Protein AF-X1IX66-F1 (afdb_monomer)

Organism: NCBI:txid412755

Solvent-accessible surface area (backbone atoms only — not comparable to full-atom values): 3995 Å² total; per-residue (Å²): 132,53,72,69,57,52,21,49,52,35,16,51,23,40,60,69,63,36,51,70,58,36,53,52,51,52,52,47,40,60,73,70,68,51,65,60,68,54,45,43,59,59,5,50,49,43,9,55,48,52,41,51,52,33,39,74,72,64,79,38,52,72,70,55,50,52,47,41,54,49,55,75,72,109

InterPro domains:
  IPR003759 Cobalamin (vitamin B12)-binding module, cap domain [PF02607] (8-73)
  IPR003759 Cobalamin (vitamin B12)-binding module, cap domain [PS51337] (1-74)
  IPR003759 Cobalamin (vitamin B12)-binding module, cap domain [SM01018] (4-74)
  IPR036594 Methionine synthase domain [G3DSA:1.10.1240.10] (2-74)
  IPR036594 Methionine synthase domain [SSF47644] (3-73)

pLDDT: mean 95.35, std 4.22, range [63.47, 97.88]

Sequence (74 aa):
MTQEQFFKEISDAIVNLEKEKAIELAHKAVNENMNLLEVIEKGFGDGIRRIGDLWEEGEFFLPELMLGGTIMQE

Nearest PDB structures (foldseek):
  3ezx-assembly1_A  TM=9.337E-01  e=5.207E-04  Methanosarcina barkeri
  7xcn-assembly1_Q  TM=9.370E-01  e=1.144E-03  Methanosarcina barkeri MS
  8j2w-assembly1_A  TM=8.491E-01  e=2.253E-02  Saccharothrix syringae
  8j2w-assembly1_B  TM=8.510E-01  e=2.521E-02  Saccharothrix syringae
  8j2x-assembly1_A  TM=8.595E-01  e=6.936E-02  Saccharothrix syringae

Structure (mmCIF, N/CA/C/O backbone):
data_AF-X1IX66-F1
#
_entry.id   AF-X1IX66-F1
#
loop_
_atom_site.group_PDB
_atom_site.id
_atom_site.type_symbol
_atom_site.label_atom_id
_atom_site.label_alt_id
_atom_site.label_comp_id
_atom_site.label_asym_id
_atom_site.label_entity_id
_atom_site.label_seq_id
_atom_site.pdbx_PDB_ins_code
_atom_site.Cartn_x
_atom_site.Cartn_y
_atom_site.Cartn_z
_atom_site.occupancy
_atom_site.B_iso_or_equiv
_atom_site.auth_seq_id
_atom_site.auth_comp_id
_atom_site.auth_asym_id
_atom_site.auth_atom_id
_atom_site.pdbx_PDB_model_num
ATOM 1 N N . MET A 1 1 ? -17.516 4.518 1.374 1.00 63.47 1 MET A N 1
ATOM 2 C CA . MET A 1 1 ? -16.491 3.698 0.700 1.00 63.47 1 MET A CA 1
ATOM 3 C C . MET A 1 1 ? -16.816 2.246 0.972 1.00 63.47 1 MET A C 1
ATOM 5 O O . MET A 1 1 ? -17.215 1.955 2.094 1.00 63.47 1 MET A O 1
ATOM 9 N N . THR A 1 2 ? -16.740 1.363 -0.019 1.00 88.31 2 THR A N 1
ATOM 10 C CA . THR A 1 2 ? -16.876 -0.080 0.239 1.00 88.31 2 THR A CA 1
ATOM 11 C C . THR A 1 2 ? -15.566 -0.631 0.815 1.00 88.31 2 THR A C 1
ATOM 13 O O . THR A 1 2 ? -14.511 -0.028 0.619 1.00 88.31 2 THR A O 1
ATOM 16 N N . GLN A 1 3 ? -15.607 -1.769 1.518 1.00 86.88 3 GLN A N 1
ATOM 17 C CA . GLN A 1 3 ? -14.385 -2.421 2.023 1.00 86.88 3 GLN A CA 1
ATOM 18 C C . GLN A 1 3 ? -13.397 -2.735 0.892 1.00 86.88 3 GLN A C 1
ATOM 20 O O . GLN A 1 3 ? -12.200 -2.526 1.030 1.00 86.88 3 GLN A O 1
ATOM 25 N N . GLU A 1 4 ? -13.914 -3.157 -0.258 1.00 90.81 4 GLU A N 1
ATOM 26 C CA . GLU A 1 4 ? -13.119 -3.473 -1.443 1.00 90.81 4 GLU A CA 1
ATOM 27 C C . GLU A 1 4 ? -12.386 -2.242 -2.003 1.00 90.81 4 GLU A C 1
ATOM 29 O O . GLU A 1 4 ? -11.211 -2.318 -2.352 1.00 90.81 4 GLU A O 1
ATOM 34 N N . GLN A 1 5 ? -13.042 -1.074 -2.008 1.00 93.69 5 GLN A N 1
ATOM 35 C CA . GLN A 1 5 ? -12.403 0.191 -2.385 1.00 93.69 5 GLN A CA 1
ATOM 36 C C . GLN A 1 5 ? -11.303 0.597 -1.400 1.00 93.69 5 GLN A C 1
ATOM 38 O O . GLN A 1 5 ? -10.270 1.099 -1.828 1.00 93.69 5 GLN A O 1
ATOM 43 N N . PHE A 1 6 ? -11.506 0.361 -0.102 1.00 95.56 6 PHE A N 1
ATOM 44 C CA . PHE A 1 6 ? -10.507 0.653 0.927 1.00 95.56 6 PHE A CA 1
ATOM 45 C C . PHE A 1 6 ? -9.270 -0.242 0.803 1.00 95.56 6 PHE A C 1
ATOM 47 O O . PHE A 1 6 ? -8.148 0.251 0.855 1.00 95.56 6 PHE A O 1
ATOM 54 N N . PHE A 1 7 ? -9.456 -1.541 0.559 1.00 96.44 7 PHE A N 1
ATOM 55 C CA . PHE A 1 7 ? -8.340 -2.457 0.316 1.00 96.44 7 PHE A CA 1
ATOM 56 C C . PHE A 1 7 ? -7.557 -2.083 -0.941 1.00 96.44 7 PHE A C 1
ATOM 58 O O . PHE A 1 7 ? -6.328 -2.057 -0.910 1.00 96.44 7 PHE A O 1
ATOM 65 N N . LYS A 1 8 ? -8.259 -1.710 -2.017 1.00 96.88 8 LYS A N 1
ATOM 66 C CA . LYS A 1 8 ? -7.614 -1.210 -3.232 1.00 96.88 8 LYS A CA 1
ATOM 67 C C . LYS A 1 8 ? -6.793 0.051 -2.960 1.00 96.88 8 LYS A C 1
ATOM 69 O O . LYS A 1 8 ? -5.680 0.162 -3.455 1.00 96.88 8 LYS A O 1
ATOM 74 N N . GLU A 1 9 ? -7.319 0.981 -2.168 1.00 97.50 9 GLU A N 1
ATOM 75 C CA . GLU A 1 9 ? -6.613 2.216 -1.821 1.00 97.50 9 GLU A CA 1
ATOM 76 C C . GLU A 1 9 ? -5.329 1.948 -1.023 1.00 97.50 9 GLU A C 1
ATOM 78 O O . GLU A 1 9 ? -4.304 2.567 -1.300 1.00 97.50 9 GLU A O 1
ATOM 83 N N . ILE A 1 10 ? -5.359 0.984 -0.095 1.00 97.06 10 ILE A N 1
ATOM 84 C CA . ILE A 1 10 ? -4.164 0.521 0.626 1.00 97.06 10 ILE A CA 1
ATOM 85 C C . ILE A 1 10 ? -3.151 -0.092 -0.342 1.00 97.06 10 ILE A C 1
ATOM 87 O O . ILE A 1 10 ? -1.982 0.285 -0.325 1.00 97.06 10 ILE A O 1
ATOM 91 N N . SER A 1 11 ? -3.594 -1.028 -1.184 1.00 97.69 11 SER A N 1
ATOM 92 C CA . SER A 1 11 ? -2.729 -1.699 -2.159 1.00 97.69 11 SER A CA 1
ATOM 93 C C . SER A 1 11 ? -2.058 -0.686 -3.092 1.00 97.69 11 SER A C 1
ATOM 95 O O . SER A 1 11 ? -0.843 -0.719 -3.282 1.00 97.69 11 SER A O 1
ATOM 97 N N . ASP A 1 12 ? -2.826 0.280 -3.602 1.00 97.88 12 ASP A N 1
ATOM 98 C CA . ASP A 1 12 ? -2.314 1.350 -4.456 1.00 97.88 12 ASP A CA 1
ATOM 99 C C . ASP A 1 1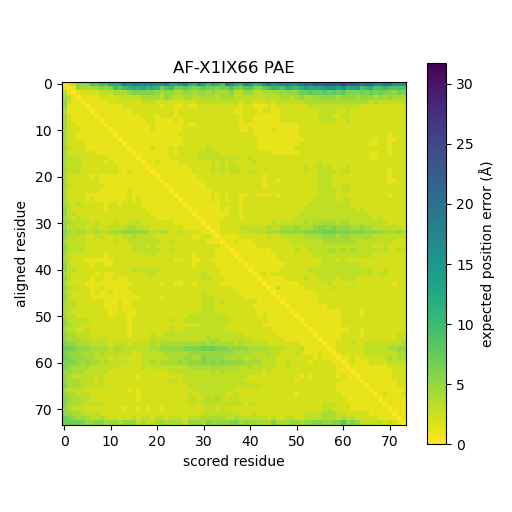2 ? -1.328 2.264 -3.708 1.00 97.88 12 ASP A C 1
ATOM 101 O O . ASP A 1 12 ? -0.312 2.644 -4.284 1.00 97.88 12 ASP A O 1
ATOM 105 N N . ALA A 1 13 ? -1.567 2.584 -2.430 1.00 97.75 13 ALA A N 1
ATOM 106 C CA . ALA A 1 13 ? -0.628 3.372 -1.627 1.00 97.75 13 ALA A CA 1
ATOM 107 C C . ALA A 1 13 ? 0.724 2.657 -1.452 1.00 97.75 13 ALA A C 1
ATOM 109 O O . ALA A 1 13 ? 1.771 3.296 -1.543 1.00 97.75 13 ALA A O 1
ATOM 110 N N . ILE A 1 14 ? 0.715 1.334 -1.258 1.00 97.12 14 ILE A N 1
ATOM 111 C CA . ILE A 1 14 ? 1.940 0.527 -1.171 1.00 97.12 14 ILE A CA 1
ATOM 112 C C . ILE A 1 14 ? 2.682 0.522 -2.507 1.00 97.12 14 ILE A C 1
ATOM 114 O O . ILE A 1 14 ? 3.862 0.863 -2.542 1.00 97.12 14 ILE A O 1
ATOM 118 N N . VAL A 1 15 ? 1.996 0.205 -3.609 1.00 97.06 15 VAL A N 1
ATOM 119 C CA . VAL A 1 15 ? 2.607 0.139 -4.950 1.00 97.06 15 VAL A CA 1
ATOM 120 C C . VAL A 1 15 ? 3.162 1.491 -5.393 1.00 97.06 15 VAL A C 1
ATOM 122 O O . VAL A 1 15 ? 4.236 1.549 -5.979 1.00 97.06 15 V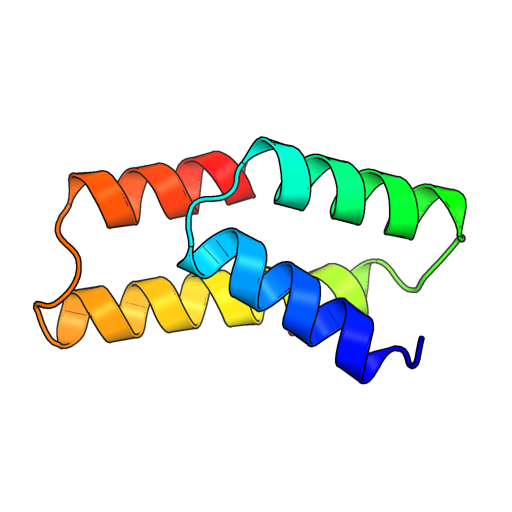AL A O 1
ATOM 125 N N . ASN A 1 16 ? 2.478 2.587 -5.068 1.00 97.00 16 ASN A N 1
ATOM 126 C CA . ASN A 1 16 ? 2.945 3.940 -5.373 1.00 97.00 16 ASN A CA 1
ATOM 127 C C . ASN A 1 16 ? 3.994 4.462 -4.375 1.00 97.00 16 ASN A C 1
ATOM 129 O O . ASN A 1 16 ? 4.422 5.610 -4.492 1.00 97.00 16 ASN A O 1
ATOM 133 N N . LEU A 1 17 ? 4.403 3.644 -3.396 1.00 96.31 17 LEU A N 1
ATOM 134 C CA . LEU A 1 17 ? 5.377 3.985 -2.355 1.00 96.31 17 LEU A CA 1
ATOM 135 C C . LEU A 1 17 ? 4.954 5.222 -1.529 1.00 96.31 17 LEU A C 1
ATOM 137 O O . LEU A 1 17 ? 5.783 5.963 -0.996 1.00 96.31 17 LEU A O 1
ATOM 141 N N . GLU A 1 18 ? 3.642 5.434 -1.385 1.00 97.62 18 GLU A N 1
ATOM 142 C CA . GLU A 1 18 ? 3.014 6.527 -0.634 1.00 97.62 18 GLU A CA 1
ATOM 143 C C . GLU A 1 18 ? 2.979 6.196 0.867 1.00 97.62 18 GLU A C 1
ATOM 145 O O . GLU A 1 18 ? 1.925 5.940 1.453 1.00 97.62 18 GLU A O 1
ATOM 150 N N . LYS A 1 19 ? 4.154 6.201 1.505 1.00 95.88 19 LYS A N 1
ATOM 151 C CA . LYS A 1 19 ? 4.337 5.821 2.915 1.00 95.88 19 LYS A CA 1
ATOM 152 C C . LYS A 1 19 ? 3.339 6.482 3.875 1.00 95.88 19 LYS A C 1
ATOM 154 O O . LYS A 1 19 ? 2.678 5.793 4.645 1.00 95.88 19 LYS A O 1
ATOM 159 N N . GLU A 1 20 ? 3.237 7.810 3.843 1.00 97.00 20 GLU A N 1
ATOM 160 C CA . GLU A 1 20 ? 2.381 8.568 4.772 1.00 97.00 20 GLU A CA 1
ATOM 161 C C . GLU A 1 20 ? 0.913 8.147 4.642 1.00 97.00 20 GLU A C 1
ATOM 163 O O . GLU A 1 20 ? 0.242 7.893 5.639 1.00 97.00 20 GLU A O 1
ATOM 168 N N . LYS A 1 21 ? 0.447 7.956 3.407 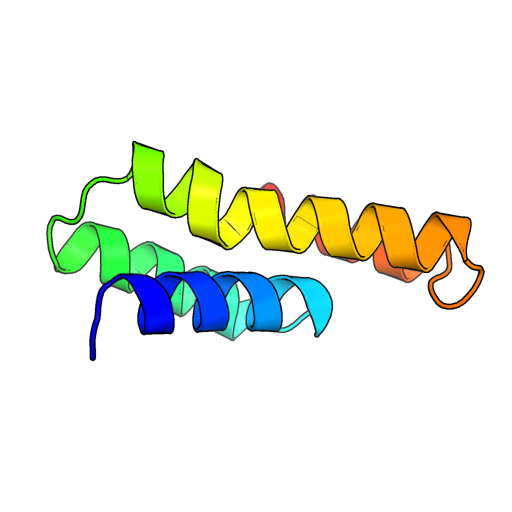1.00 97.56 21 LYS A N 1
ATOM 169 C CA . LYS A 1 21 ? -0.917 7.518 3.116 1.00 97.56 21 LYS A CA 1
ATOM 170 C C . LYS A 1 21 ? -1.172 6.078 3.557 1.00 97.56 21 LYS A C 1
ATOM 172 O O . LYS A 1 21 ? -2.238 5.789 4.092 1.00 97.56 21 LYS A O 1
ATOM 177 N N . ALA A 1 22 ? -0.212 5.173 3.363 1.00 97.12 22 ALA A N 1
ATOM 178 C CA . ALA A 1 22 ? -0.324 3.795 3.838 1.00 97.12 22 ALA A CA 1
ATOM 179 C C . ALA A 1 22 ? -0.497 3.744 5.371 1.00 97.12 22 ALA A C 1
ATOM 181 O O . ALA A 1 22 ? -1.378 3.039 5.870 1.00 97.12 22 ALA A O 1
ATOM 182 N N . ILE A 1 23 ? 0.265 4.564 6.102 1.00 96.75 23 ILE A N 1
ATOM 183 C CA . ILE A 1 23 ? 0.169 4.705 7.564 1.00 96.75 23 ILE A CA 1
ATOM 184 C C . ILE A 1 23 ? -1.177 5.326 7.974 1.00 96.75 23 ILE A C 1
ATOM 186 O O . ILE A 1 23 ? -1.845 4.827 8.883 1.00 96.75 23 ILE A O 1
ATOM 190 N N . GLU A 1 24 ? -1.632 6.377 7.288 1.00 97.50 24 GLU A N 1
ATOM 191 C CA . GLU A 1 24 ? -2.949 6.980 7.533 1.00 97.50 24 GLU A CA 1
ATOM 192 C C . GLU A 1 24 ? -4.092 5.972 7.346 1.00 97.50 24 GLU A C 1
ATOM 194 O O . GLU A 1 24 ? -5.003 5.899 8.177 1.00 97.50 24 GLU A O 1
ATOM 199 N N . LEU A 1 25 ? -4.035 5.156 6.290 1.00 97.00 25 LEU A N 1
ATOM 200 C CA . LEU A 1 25 ? -5.020 4.108 6.025 1.00 97.00 25 LEU A CA 1
ATOM 201 C C . LEU A 1 25 ? -4.964 2.999 7.084 1.00 97.00 25 LEU A C 1
ATOM 203 O O . LEU A 1 25 ? -6.018 2.549 7.536 1.00 97.00 25 LEU A O 1
ATOM 207 N N . ALA A 1 26 ? -3.774 2.604 7.548 1.00 96.19 26 ALA A N 1
ATOM 208 C CA . ALA A 1 26 ? -3.630 1.662 8.660 1.00 96.19 26 ALA A CA 1
ATOM 209 C C . ALA A 1 26 ? -4.302 2.196 9.936 1.00 96.19 26 ALA A C 1
ATOM 211 O O . ALA A 1 26 ? -5.133 1.516 10.544 1.00 96.19 26 ALA A O 1
ATOM 212 N N . HIS A 1 27 ? -4.015 3.446 10.313 1.00 96.44 27 HIS A N 1
ATOM 213 C CA . HIS A 1 27 ? -4.648 4.085 11.466 1.00 96.44 27 HIS A CA 1
ATOM 214 C C . HIS A 1 27 ? -6.161 4.201 11.304 1.00 96.44 27 HIS A C 1
ATOM 216 O O . HIS A 1 27 ? -6.903 3.96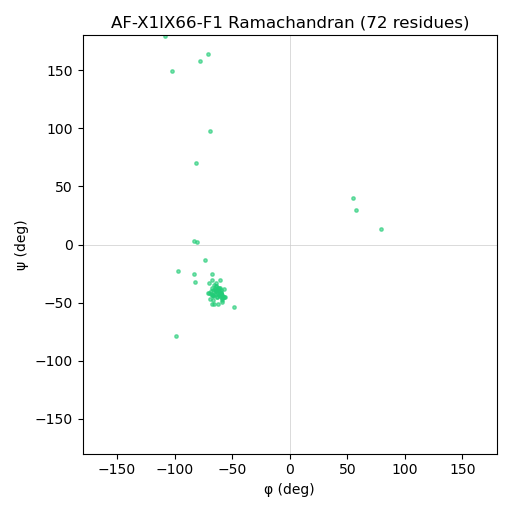3 12.258 1.00 96.44 27 HIS A O 1
ATOM 222 N N . LYS A 1 28 ? -6.641 4.526 10.102 1.00 96.25 28 LYS A N 1
ATOM 223 C CA . LYS A 1 28 ? -8.072 4.578 9.805 1.00 96.25 28 LYS A CA 1
ATOM 224 C C . LYS A 1 28 ? -8.738 3.216 9.992 1.00 96.25 28 LYS A C 1
ATOM 226 O O . LYS A 1 28 ? -9.781 3.156 10.636 1.00 96.25 28 LYS A O 1
ATOM 231 N N . ALA A 1 29 ? -8.117 2.133 9.527 1.00 95.75 29 ALA A N 1
ATOM 232 C CA . ALA A 1 29 ? -8.631 0.777 9.719 1.00 95.75 29 ALA A CA 1
ATOM 233 C C . ALA A 1 29 ? -8.767 0.405 11.205 1.00 95.75 29 ALA A C 1
ATOM 235 O O . ALA A 1 29 ? -9.767 -0.193 11.608 1.00 95.75 29 ALA A O 1
ATOM 236 N N . VAL A 1 30 ? -7.783 0.796 12.024 1.00 95.69 30 VAL A N 1
ATOM 237 C CA . VAL A 1 30 ? -7.808 0.601 13.482 1.00 95.69 30 VAL A CA 1
ATOM 238 C C . VAL A 1 30 ? -8.908 1.446 14.131 1.00 95.69 30 VAL A C 1
ATOM 240 O O . VAL A 1 30 ? -9.698 0.926 14.918 1.00 95.69 30 VAL A O 1
ATOM 243 N N . ASN A 1 31 ? -9.003 2.729 13.779 1.00 96.88 31 ASN A N 1
ATOM 244 C CA . ASN A 1 31 ? -9.980 3.660 14.350 1.00 96.88 31 ASN A CA 1
ATOM 245 C C . ASN A 1 31 ? -11.428 3.305 13.985 1.00 96.88 31 ASN A C 1
ATOM 247 O O . ASN A 1 31 ? -12.332 3.481 14.800 1.00 96.88 31 ASN A O 1
ATOM 251 N N . GLU A 1 32 ? -11.653 2.790 12.776 1.00 94.50 32 GLU A N 1
ATOM 252 C CA . GLU A 1 32 ? -12.964 2.327 12.306 1.00 94.50 32 GLU A CA 1
ATOM 253 C C . GLU A 1 32 ? -13.285 0.889 12.756 1.00 94.50 32 GLU A C 1
ATOM 255 O O . GLU A 1 32 ? -14.350 0.364 12.430 1.00 94.50 32 GLU A O 1
ATOM 260 N N . ASN A 1 33 ? -12.400 0.267 13.547 1.00 93.62 33 ASN A N 1
ATOM 261 C CA . ASN A 1 33 ? -12.560 -1.074 14.110 1.00 93.62 33 ASN A CA 1
ATOM 262 C C . ASN A 1 33 ? -12.839 -2.139 13.029 1.00 93.62 33 ASN A C 1
ATOM 264 O O . ASN A 1 33 ? -13.694 -3.016 13.178 1.00 93.62 33 ASN A O 1
ATOM 268 N N . MET A 1 34 ? -12.137 -2.017 11.898 1.00 94.06 34 MET A N 1
ATOM 269 C CA . MET A 1 34 ? -12.234 -2.946 10.776 1.00 94.06 34 MET A CA 1
ATOM 270 C C . MET A 1 34 ? -11.602 -4.299 11.125 1.00 94.06 34 MET A C 1
ATOM 272 O O . MET A 1 34 ? -10.811 -4.427 12.061 1.00 94.06 34 MET A O 1
ATOM 276 N N . ASN A 1 35 ? -11.903 -5.326 10.328 1.00 95.38 35 ASN A N 1
ATOM 277 C CA . ASN A 1 35 ? -11.208 -6.603 10.436 1.00 95.38 35 ASN A CA 1
ATOM 278 C C . ASN A 1 35 ? -9.751 -6.449 9.966 1.00 95.38 35 ASN A C 1
ATOM 280 O O . ASN A 1 35 ? -9.468 -6.485 8.769 1.00 95.38 35 ASN A O 1
ATOM 284 N N . LEU A 1 36 ? -8.831 -6.278 10.916 1.00 94.88 36 LEU A N 1
ATOM 285 C CA . LEU A 1 36 ? -7.416 -6.027 10.632 1.00 94.88 36 LEU A CA 1
ATOM 286 C C . LEU A 1 36 ? -6.751 -7.160 9.844 1.00 94.88 36 LEU A C 1
ATOM 288 O O . LEU A 1 36 ? -5.865 -6.892 9.039 1.00 94.88 36 LEU A O 1
ATOM 292 N N . LEU A 1 37 ? -7.199 -8.407 10.023 1.00 95.50 37 LEU A N 1
ATOM 293 C CA . LEU A 1 37 ? -6.679 -9.531 9.248 1.00 95.50 37 LEU A CA 1
ATOM 294 C C . LEU A 1 37 ? -6.997 -9.353 7.759 1.00 95.50 37 LEU A C 1
ATOM 296 O O . LEU A 1 37 ? -6.113 -9.493 6.922 1.00 95.50 37 LEU A O 1
ATOM 300 N N . GLU A 1 38 ? -8.231 -8.962 7.431 1.00 95.75 38 GLU A N 1
ATOM 301 C CA . GLU A 1 38 ? -8.616 -8.693 6.042 1.00 95.75 38 GLU A CA 1
ATOM 302 C C . GLU A 1 38 ? -7.905 -7.467 5.472 1.00 95.75 38 GLU A C 1
ATOM 304 O O . GLU A 1 38 ? -7.514 -7.479 4.310 1.00 95.75 38 GLU A O 1
ATOM 309 N N . VAL A 1 39 ? -7.706 -6.424 6.280 1.00 96.44 39 VAL A N 1
ATOM 310 C CA . VAL A 1 39 ? -6.967 -5.216 5.881 1.00 96.44 39 VAL A CA 1
ATOM 311 C C . VAL A 1 39 ? -5.527 -5.565 5.498 1.00 96.44 39 VAL A C 1
ATOM 313 O O . VAL A 1 39 ? -5.037 -5.114 4.461 1.00 96.44 39 VAL A O 1
ATOM 316 N N . ILE A 1 40 ? -4.868 -6.407 6.298 1.00 95.88 40 ILE A N 1
ATOM 317 C CA . ILE A 1 40 ? -3.516 -6.891 6.016 1.00 95.88 40 ILE A CA 1
ATOM 318 C C . ILE A 1 40 ? -3.520 -7.796 4.783 1.00 95.88 40 ILE A C 1
ATOM 320 O O . ILE A 1 40 ? -2.738 -7.564 3.873 1.00 95.88 40 ILE A O 1
ATOM 324 N N . GLU A 1 41 ? -4.385 -8.807 4.708 1.00 95.19 41 GLU A N 1
ATOM 325 C CA . GLU A 1 41 ? -4.340 -9.798 3.624 1.00 95.19 41 GLU A CA 1
ATOM 326 C C . GLU A 1 41 ? -4.777 -9.245 2.263 1.00 95.19 41 GLU A C 1
ATOM 328 O O . GLU A 1 41 ? -4.167 -9.580 1.244 1.00 95.19 41 GLU A O 1
ATOM 333 N N . LYS A 1 42 ? -5.840 -8.432 2.241 1.00 95.75 42 LYS A N 1
ATOM 334 C CA . LYS A 1 42 ? -6.487 -7.940 1.014 1.00 95.75 42 LYS A CA 1
ATOM 335 C C . LYS A 1 42 ? -6.017 -6.545 0.606 1.00 95.75 42 LYS A C 1
ATOM 337 O O . LYS A 1 42 ? -6.162 -6.196 -0.558 1.00 95.75 42 LYS A O 1
ATOM 342 N N . GLY A 1 43 ? -5.495 -5.750 1.541 1.00 96.31 43 GLY A N 1
ATOM 343 C CA . GLY A 1 43 ? -4.936 -4.425 1.267 1.00 96.31 43 GLY A CA 1
ATOM 344 C C . GLY A 1 43 ? -3.416 -4.467 1.149 1.00 96.31 43 GLY A C 1
ATOM 345 O O . GLY A 1 43 ? -2.863 -4.467 0.053 1.00 96.31 43 GLY A O 1
ATOM 346 N N . PHE A 1 44 ? -2.733 -4.523 2.292 1.00 96.56 44 PHE A N 1
ATOM 347 C CA . PHE A 1 44 ? -1.269 -4.417 2.356 1.00 96.56 44 PHE A CA 1
ATOM 348 C C . PHE A 1 44 ? -0.549 -5.586 1.666 1.00 96.56 44 PHE A C 1
ATOM 350 O O . PHE A 1 44 ? 0.409 -5.397 0.919 1.00 96.56 44 PHE A O 1
ATOM 357 N N . GLY A 1 45 ? -1.048 -6.802 1.881 1.00 96.94 45 GLY A N 1
ATOM 358 C CA . GLY A 1 45 ? -0.528 -8.037 1.308 1.00 96.94 45 GLY A CA 1
ATOM 359 C C . GLY A 1 45 ? -0.723 -8.126 -0.204 1.00 96.94 45 GLY A C 1
ATOM 360 O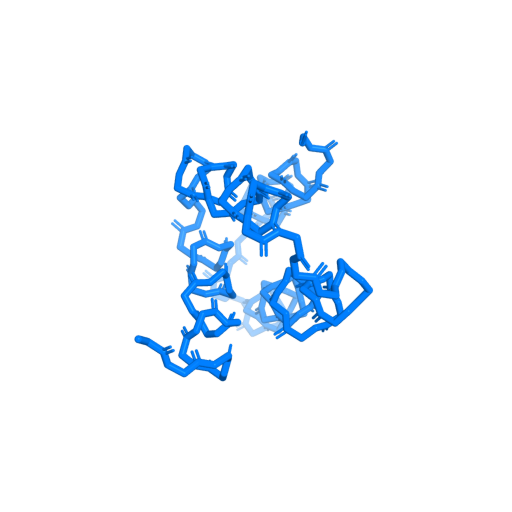 O . GLY A 1 45 ? 0.101 -8.729 -0.884 1.00 96.94 45 GLY A O 1
ATOM 361 N N . ASP A 1 46 ? -1.777 -7.511 -0.739 1.00 97.44 46 ASP A N 1
ATOM 362 C CA . ASP A 1 46 ? -1.949 -7.348 -2.184 1.00 97.44 46 ASP A CA 1
ATOM 363 C C . ASP A 1 46 ? -0.921 -6.353 -2.744 1.00 97.44 46 ASP A C 1
ATOM 365 O O . ASP A 1 46 ? -0.212 -6.665 -3.699 1.00 97.44 46 ASP A O 1
ATOM 369 N N . GLY A 1 47 ? -0.751 -5.205 -2.079 1.00 96.81 47 GLY A N 1
ATOM 370 C CA . GLY A 1 47 ? 0.221 -4.187 -2.477 1.00 96.81 47 GLY A CA 1
ATOM 371 C C . GLY A 1 47 ? 1.658 -4.711 -2.550 1.00 96.81 47 GLY A C 1
ATOM 372 O O . GLY A 1 47 ? 2.349 -4.477 -3.540 1.00 96.81 47 GLY A O 1
ATOM 373 N N . ILE A 1 48 ? 2.110 -5.475 -1.547 1.00 95.94 48 ILE A N 1
ATOM 374 C CA . ILE A 1 48 ? 3.481 -6.012 -1.544 1.00 95.94 48 ILE A CA 1
ATOM 375 C C . ILE A 1 48 ? 3.693 -7.101 -2.606 1.00 95.94 48 ILE A C 1
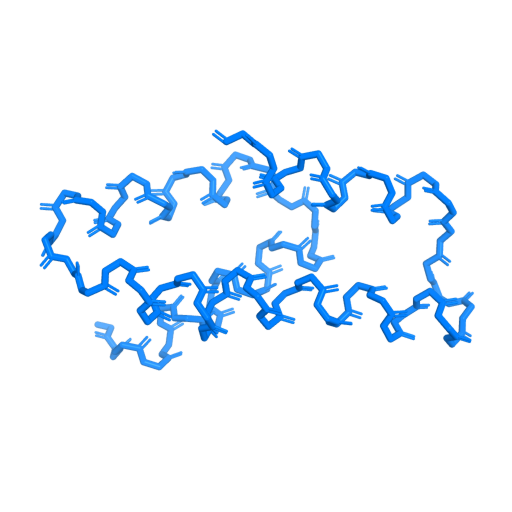ATOM 377 O O . ILE A 1 48 ? 4.779 -7.186 -3.176 1.00 95.94 48 ILE A O 1
ATOM 381 N N . ARG A 1 49 ? 2.667 -7.911 -2.916 1.00 97.06 49 ARG A N 1
ATOM 382 C CA . ARG A 1 49 ? 2.744 -8.885 -4.019 1.00 97.06 49 ARG A CA 1
ATOM 383 C C . ARG A 1 49 ? 2.919 -8.173 -5.351 1.00 97.06 49 ARG A C 1
ATOM 385 O O . ARG A 1 49 ? 3.827 -8.522 -6.088 1.00 97.06 49 ARG A O 1
ATOM 392 N N . ARG A 1 50 ? 2.141 -7.114 -5.589 1.00 97.12 50 ARG A N 1
ATOM 393 C CA . ARG A 1 50 ? 2.250 -6.290 -6.801 1.00 97.12 50 ARG A CA 1
ATOM 394 C C . ARG A 1 50 ? 3.630 -5.644 -6.948 1.00 97.12 50 ARG A C 1
ATOM 396 O O . ARG A 1 50 ? 4.142 -5.575 -8.055 1.00 97.12 50 ARG A O 1
ATOM 403 N N . ILE A 1 51 ? 4.256 -5.200 -5.853 1.00 96.56 51 ILE A N 1
ATOM 404 C CA . ILE A 1 51 ? 5.658 -4.739 -5.880 1.00 96.56 51 ILE A CA 1
ATOM 405 C C . ILE A 1 51 ? 6.604 -5.868 -6.314 1.00 96.56 51 ILE A C 1
ATOM 407 O O . ILE A 1 51 ? 7.519 -5.628 -7.098 1.00 96.56 51 ILE A O 1
ATOM 411 N N . GLY A 1 52 ? 6.389 -7.086 -5.808 1.00 96.06 52 GLY A N 1
ATOM 412 C CA . GLY A 1 52 ? 7.136 -8.273 -6.226 1.00 96.06 52 GLY A CA 1
ATOM 413 C C . GLY A 1 52 ? 6.988 -8.552 -7.721 1.00 96.06 52 GLY A C 1
ATOM 414 O O . GLY A 1 52 ? 7.998 -8.704 -8.401 1.00 96.06 52 GLY A O 1
ATOM 415 N N . ASP A 1 53 ? 5.756 -8.520 -8.233 1.00 97.56 53 ASP A N 1
ATOM 416 C CA . ASP A 1 53 ? 5.459 -8.710 -9.657 1.00 97.56 53 ASP A CA 1
ATOM 417 C C . ASP A 1 53 ? 6.176 -7.648 -10.517 1.00 97.56 53 ASP A C 1
ATOM 419 O O . ASP A 1 53 ? 6.861 -7.983 -11.479 1.00 97.56 53 ASP A O 1
ATOM 423 N N . LEU A 1 54 ? 6.123 -6.368 -10.121 1.00 97.19 54 LEU A N 1
ATOM 424 C CA . LEU A 1 54 ? 6.807 -5.269 -10.823 1.00 97.19 54 LEU A CA 1
ATOM 425 C C . LEU A 1 54 ? 8.337 -5.407 -10.809 1.00 97.19 54 LEU A C 1
ATOM 427 O O . LEU A 1 54 ? 9.009 -5.006 -11.761 1.00 97.19 54 LEU A O 1
ATOM 431 N N . TRP A 1 55 ? 8.908 -5.961 -9.739 1.00 96.00 55 TRP A N 1
ATOM 432 C CA . TRP A 1 55 ? 10.337 -6.276 -9.673 1.00 96.00 55 TRP A CA 1
ATOM 433 C C . TRP A 1 55 ? 10.697 -7.449 -10.597 1.00 96.00 55 TRP A C 1
ATOM 435 O O . TRP A 1 55 ? 11.711 -7.385 -11.293 1.00 96.00 55 TRP A O 1
ATOM 445 N N . GLU A 1 56 ? 9.869 -8.498 -10.651 1.00 96.69 56 GLU A N 1
ATOM 446 C CA . GLU A 1 56 ? 10.059 -9.630 -11.571 1.00 96.69 56 GLU A CA 1
ATOM 447 C C . GLU A 1 56 ? 9.945 -9.211 -13.046 1.00 96.69 56 GLU A C 1
ATOM 449 O O . GLU A 1 56 ? 10.697 -9.707 -13.888 1.00 96.69 56 GLU A O 1
ATOM 454 N N . GLU A 1 57 ? 9.059 -8.261 -13.352 1.00 96.94 57 GLU A N 1
ATOM 455 C CA . GLU A 1 57 ? 8.896 -7.662 -14.683 1.00 96.94 57 GLU A CA 1
ATOM 456 C C . GLU A 1 57 ? 10.029 -6.684 -15.054 1.00 96.94 57 GLU A C 1
ATOM 458 O O . GLU A 1 57 ? 10.191 -6.337 -16.225 1.00 96.94 57 GLU A O 1
ATOM 463 N N . GLY A 1 58 ? 10.857 -6.276 -14.084 1.00 95.25 58 GLY A N 1
ATOM 464 C CA . GLY A 1 58 ? 11.957 -5.328 -14.277 1.00 95.25 58 GLY A CA 1
ATOM 465 C C . GLY A 1 58 ? 11.529 -3.857 -14.332 1.00 95.25 58 GLY A C 1
ATOM 466 O O . GLY A 1 58 ? 12.329 -3.011 -14.733 1.00 95.25 58 GLY A O 1
ATOM 467 N N . GLU A 1 59 ? 10.293 -3.551 -13.931 1.00 95.94 59 GLU A N 1
ATOM 468 C CA . GLU A 1 59 ? 9.748 -2.191 -13.829 1.00 95.94 59 GLU A CA 1
ATOM 46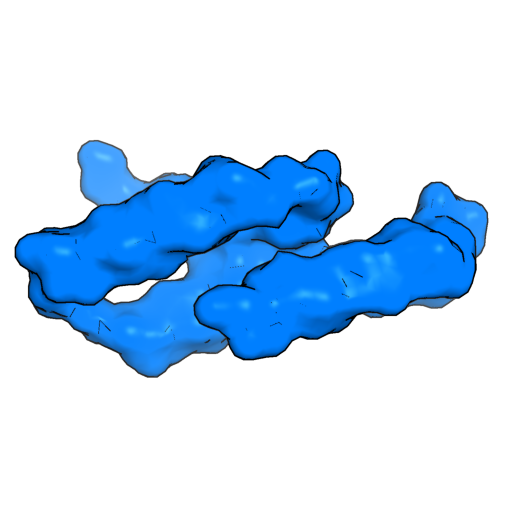9 C C . GLU A 1 59 ? 10.155 -1.514 -12.508 1.00 95.94 59 GLU A C 1
ATOM 471 O O . GLU A 1 59 ? 10.357 -0.300 -12.458 1.00 95.94 59 GLU A O 1
ATOM 476 N N . PHE A 1 60 ? 10.300 -2.292 -11.429 1.00 96.38 60 PHE A N 1
ATOM 477 C CA . PHE A 1 60 ? 10.837 -1.828 -10.144 1.00 96.38 60 PHE A CA 1
ATOM 478 C C . PHE A 1 60 ? 12.285 -2.276 -9.965 1.00 96.38 60 PHE A C 1
ATOM 480 O O . PHE A 1 60 ? 12.670 -3.351 -10.425 1.00 96.38 60 PHE A O 1
ATOM 487 N N . PHE A 1 61 ? 13.082 -1.477 -9.246 1.00 95.69 61 PHE A N 1
ATOM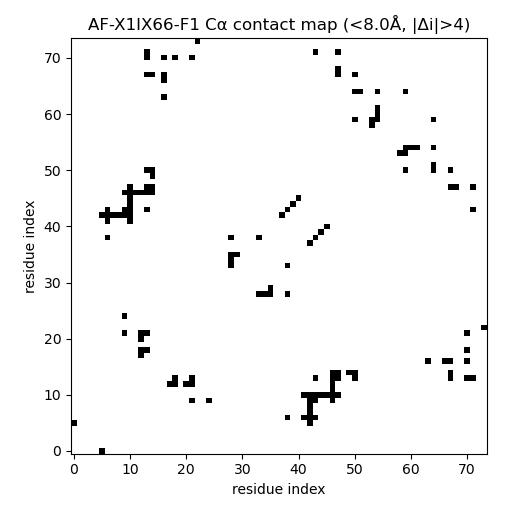 488 C CA . PHE A 1 61 ? 14.440 -1.842 -8.862 1.00 95.69 61 PHE A CA 1
ATOM 489 C C . PHE A 1 61 ? 14.543 -2.152 -7.357 1.00 95.69 61 PHE A C 1
ATOM 491 O O . PHE A 1 61 ? 13.572 -2.120 -6.598 1.00 95.69 61 PHE A O 1
ATOM 498 N N . LEU A 1 62 ? 15.753 -2.514 -6.916 1.00 95.62 62 LEU A N 1
ATOM 499 C CA . LEU A 1 62 ? 16.014 -2.928 -5.541 1.00 95.62 62 LEU A CA 1
ATOM 500 C C . LEU A 1 62 ? 15.652 -1.824 -4.530 1.00 95.62 62 LEU A C 1
ATOM 502 O O . LEU A 1 62 ? 15.112 -2.169 -3.480 1.00 95.62 62 LEU A O 1
ATOM 506 N N . PRO A 1 63 ? 15.900 -0.523 -4.797 1.00 96.19 63 PRO A N 1
ATOM 507 C CA . PRO A 1 63 ? 15.459 0.549 -3.908 1.00 96.19 63 P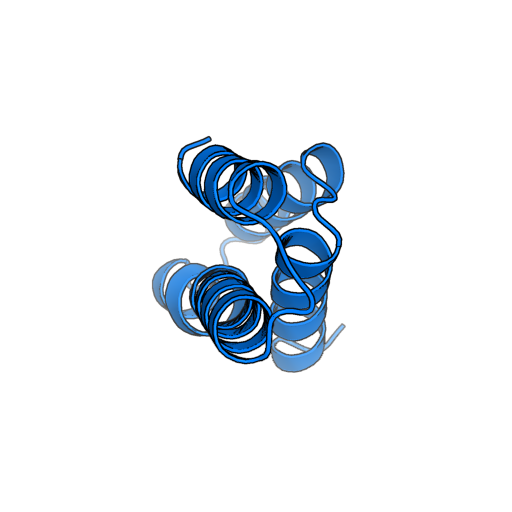RO A CA 1
ATOM 508 C C . PRO A 1 63 ? 13.942 0.581 -3.698 1.00 96.19 63 PRO A C 1
ATOM 510 O O . PRO A 1 63 ? 13.498 0.708 -2.560 1.00 96.19 63 PRO A O 1
ATOM 513 N N . GLU A 1 64 ? 13.153 0.429 -4.760 1.00 95.56 64 GLU A N 1
ATOM 514 C CA . GLU A 1 64 ? 11.690 0.445 -4.699 1.00 95.56 64 GLU A CA 1
ATOM 515 C C . GLU A 1 64 ? 11.158 -0.784 -3.954 1.00 95.56 64 GLU A C 1
ATOM 517 O O . GLU A 1 64 ? 10.302 -0.651 -3.079 1.00 95.56 64 GLU A O 1
ATOM 522 N N . LEU A 1 65 ? 11.728 -1.966 -4.218 1.00 94.94 65 LEU A N 1
ATOM 523 C CA . LEU A 1 65 ? 11.401 -3.199 -3.495 1.00 94.94 65 LEU A CA 1
ATOM 524 C C . LEU A 1 65 ? 11.680 -3.061 -1.987 1.00 94.94 65 LEU A C 1
ATOM 526 O O . LEU A 1 65 ? 10.841 -3.404 -1.150 1.00 94.94 65 LEU A O 1
ATOM 530 N N . MET A 1 66 ? 12.848 -2.516 -1.634 1.00 95.81 66 MET A N 1
ATOM 531 C CA . MET A 1 66 ? 13.244 -2.263 -0.245 1.00 95.81 66 MET A CA 1
ATOM 532 C C . MET A 1 66 ? 12.340 -1.228 0.430 1.00 95.81 66 MET A C 1
ATOM 534 O O . MET A 1 66 ? 11.985 -1.390 1.600 1.00 95.81 66 MET A O 1
ATOM 538 N N . LEU A 1 67 ? 11.951 -0.172 -0.290 1.00 95.81 67 LEU A N 1
ATOM 539 C CA . LEU A 1 67 ? 11.056 0.855 0.233 1.00 95.81 67 LEU A CA 1
ATOM 540 C C . LEU A 1 67 ? 9.654 0.290 0.481 1.00 95.81 67 LEU A C 1
ATOM 542 O O . LEU A 1 67 ? 9.109 0.513 1.558 1.00 95.81 67 LEU A O 1
ATOM 546 N N . GLY A 1 68 ? 9.113 -0.511 -0.440 1.00 95.50 68 GLY A N 1
ATOM 547 C CA . GLY A 1 68 ? 7.843 -1.215 -0.244 1.00 95.50 68 GLY A CA 1
ATOM 548 C C . GLY A 1 68 ? 7.845 -2.101 1.003 1.00 95.50 68 GLY A C 1
ATOM 549 O O . GLY A 1 68 ? 6.928 -2.037 1.821 1.00 95.50 68 GLY A O 1
ATOM 550 N N . GLY A 1 69 ? 8.922 -2.868 1.203 1.00 95.75 69 GLY A N 1
ATOM 551 C CA . GLY A 1 69 ? 9.115 -3.663 2.419 1.00 95.75 69 GLY A CA 1
ATOM 552 C C . GLY A 1 69 ? 9.242 -2.815 3.690 1.00 95.75 69 GLY A C 1
ATOM 553 O O . GLY A 1 69 ? 8.732 -3.203 4.737 1.00 95.75 69 GLY A O 1
ATOM 554 N N . THR A 1 70 ? 9.866 -1.638 3.598 1.00 96.00 70 THR A N 1
ATOM 555 C CA . THR A 1 70 ? 9.994 -0.703 4.727 1.00 96.00 70 THR A CA 1
ATOM 556 C C . THR A 1 70 ? 8.637 -0.120 5.118 1.00 96.00 70 THR A C 1
ATOM 558 O O . THR A 1 70 ? 8.318 -0.088 6.300 1.00 96.00 70 THR A O 1
ATOM 561 N N . ILE A 1 71 ? 7.808 0.275 4.144 1.00 95.69 71 ILE A N 1
ATOM 562 C CA . ILE A 1 71 ? 6.449 0.775 4.408 1.00 95.69 71 ILE A CA 1
ATOM 563 C C . ILE A 1 71 ? 5.601 -0.305 5.090 1.00 95.69 71 ILE A C 1
ATOM 565 O O . ILE A 1 71 ? 4.829 0.009 5.983 1.00 95.69 71 ILE A O 1
ATOM 569 N N . MET A 1 72 ? 5.769 -1.575 4.711 1.00 93.81 72 MET A N 1
ATOM 570 C CA . MET A 1 72 ? 5.066 -2.701 5.337 1.00 93.81 72 MET A CA 1
ATOM 571 C C . MET A 1 72 ? 5.492 -2.961 6.794 1.00 93.81 72 MET A C 1
ATOM 573 O O . MET A 1 72 ? 4.749 -3.579 7.554 1.00 93.81 72 MET A O 1
ATOM 577 N N . GLN A 1 73 ? 6.709 -2.561 7.171 1.00 93.69 73 GLN A N 1
ATOM 578 C CA . GLN A 1 73 ? 7.256 -2.787 8.509 1.00 93.69 73 GLN A CA 1
ATOM 579 C C . GLN A 1 73 ? 6.806 -1.725 9.528 1.00 93.69 73 GLN A C 1
ATOM 581 O O . GLN A 1 73 ? 6.820 -2.008 10.729 1.00 93.69 73 GLN A O 1
ATOM 586 N N . GLU A 1 74 ? 6.468 -0.521 9.066 1.00 89.00 74 GLU A N 1
ATOM 587 C CA . GLU A 1 74 ? 6.046 0.613 9.904 1.00 89.00 74 GLU A CA 1
ATOM 588 C C . GLU A 1 74 ? 4.565 0.558 10.290 1.00 89.00 74 GLU A C 1
ATOM 590 O O . GLU A 1 74 ? 4.283 0.841 11.478 1.00 89.00 74 GLU A O 1
#

Mean predicted aligned error: 2.48 Å

Foldseek 3Di:
DDPLVLLQQLLVCLLVLVLVSNVVSLVVCVVVVHPVVCSCVSRLVNNLVVLVVCVVVVNDDPVSNVSSVVSVVD

Radius of gyration: 11.93 Å; Cα contacts (8 Å, |Δi|>4): 72; chains: 1; bounding box: 33×18×29 Å

Secondary structure (DSSP, 8-state):
--HHHHHHHHHHHHHTT-HHHHHHHHHHHHHTT--HHHIIIIIIHHHHHHHHHHHHTTSS-HHHHHHHHHHHH-